Protein AF-A0A536QTK7-F1 (afdb_monomer_lite)

Foldseek 3Di:
DVVVVVLLLDLVSLQVVLVVCVVVVNNVSSLVSLVSSCVNDPDPVSVVVSVVSND

Radius of gyration: 10.87 Å; chains: 1; bounding box: 27×15×33 Å

Sequence (55 aa):
FPLAEDLDRYHLYHATRGELLRALGRTEDARAADERALELTENPAERALLKGRLG

pLDDT: mean 93.26, std 6.17, range [58.28, 97.81]

Secondary structure (DSSP, 8-state):
-HHHHHHHT-HHHHHHHHHHHHHTT-HHHHHHHHHHHHHH---HHHHHHHHHHH-

Structure (mmCIF, N/CA/C/O backbone):
data_AF-A0A536QTK7-F1
#
_entry.id   AF-A0A536QTK7-F1
#
loop_
_atom_site.group_PDB
_atom_site.id
_atom_site.type_symbol
_atom_site.label_atom_id
_atom_site.label_alt_id
_atom_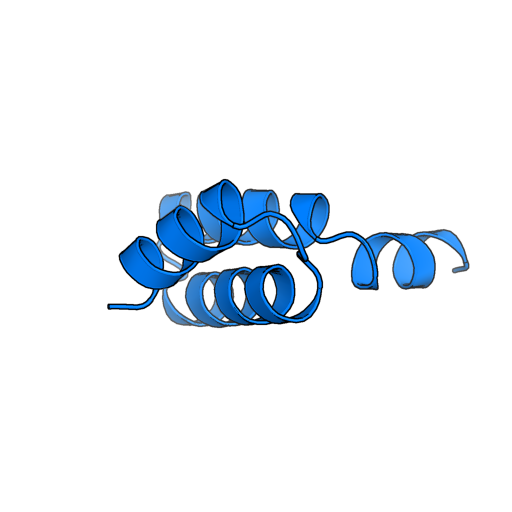site.label_comp_id
_atom_site.label_asym_id
_atom_site.label_entity_id
_atom_site.label_seq_id
_atom_site.pdbx_PDB_ins_code
_atom_site.Cartn_x
_atom_site.Cartn_y
_atom_site.Cartn_z
_atom_site.occupancy
_atom_site.B_iso_or_equiv
_atom_site.auth_seq_id
_atom_site.auth_comp_id
_atom_site.auth_asym_id
_atom_site.auth_atom_id
_atom_site.pdbx_PDB_model_num
ATOM 1 N N . PHE A 1 1 ? -4.269 -10.730 -19.495 1.00 58.28 1 PHE A N 1
ATOM 2 C CA . PHE A 1 1 ? -4.073 -9.380 -20.063 1.00 58.28 1 PHE A CA 1
ATOM 3 C C . PHE A 1 1 ? -2.736 -8.878 -19.552 1.00 58.28 1 PHE A C 1
ATOM 5 O O . PHE A 1 1 ? -2.608 -8.816 -18.336 1.00 58.28 1 PHE A O 1
ATOM 12 N N . PRO A 1 2 ? -1.768 -8.547 -20.421 1.00 77.31 2 PRO A N 1
ATOM 13 C CA . PRO A 1 2 ? -0.397 -8.220 -20.002 1.00 77.31 2 PRO A CA 1
ATOM 14 C C . PRO A 1 2 ? -0.354 -7.079 -18.971 1.00 77.31 2 PRO A C 1
ATOM 16 O O . PRO A 1 2 ? 0.334 -7.172 -17.966 1.00 77.31 2 PRO A O 1
ATOM 19 N N . LEU A 1 3 ? -1.229 -6.080 -19.126 1.00 84.38 3 LEU A N 1
ATOM 20 C CA . LEU A 1 3 ? -1.330 -4.949 -18.202 1.00 84.38 3 LEU A CA 1
ATOM 21 C C . LEU A 1 3 ? -1.695 -5.341 -16.758 1.00 84.38 3 LEU A C 1
ATOM 23 O O . LEU A 1 3 ? -1.271 -4.676 -15.821 1.00 84.38 3 LEU A O 1
ATOM 27 N N . ALA A 1 4 ? -2.496 -6.392 -16.560 1.00 85.25 4 ALA A N 1
ATOM 28 C CA . ALA A 1 4 ? -2.876 -6.820 -15.213 1.00 85.25 4 ALA A CA 1
ATOM 29 C C . ALA A 1 4 ? -1.678 -7.409 -14.452 1.00 85.25 4 ALA A C 1
ATOM 31 O O . ALA A 1 4 ? -1.542 -7.180 -13.255 1.00 85.25 4 ALA A O 1
ATOM 32 N N . GLU A 1 5 ? -0.799 -8.124 -15.155 1.00 86.88 5 GLU A N 1
ATOM 33 C CA . GLU A 1 5 ? 0.432 -8.684 -14.591 1.00 86.88 5 GLU A CA 1
ATOM 34 C C . GLU A 1 5 ? 1.457 -7.583 -14.297 1.00 86.88 5 GLU A C 1
ATOM 36 O O . GLU A 1 5 ? 2.104 -7.603 -13.250 1.00 86.88 5 GLU A O 1
ATOM 41 N N . ASP A 1 6 ? 1.558 -6.585 -15.178 1.00 89.50 6 ASP A N 1
ATOM 42 C CA . ASP A 1 6 ? 2.433 -5.429 -14.967 1.00 89.50 6 ASP A CA 1
ATOM 43 C C . ASP A 1 6 ? 1.996 -4.603 -13.748 1.00 89.50 6 ASP A C 1
ATOM 45 O O . ASP A 1 6 ? 2.824 -4.227 -12.916 1.00 89.50 6 ASP A O 1
ATOM 49 N N . LEU A 1 7 ? 0.688 -4.362 -13.601 1.00 89.81 7 LEU A N 1
ATOM 50 C CA . LEU A 1 7 ? 0.137 -3.647 -12.448 1.00 89.81 7 LEU A CA 1
ATOM 51 C C . LEU A 1 7 ? 0.284 -4.440 -11.147 1.00 89.81 7 LEU A C 1
ATOM 53 O O . LEU A 1 7 ? 0.565 -3.836 -10.113 1.00 89.81 7 LEU A O 1
ATOM 57 N N . ASP A 1 8 ? 0.162 -5.772 -11.180 1.00 90.19 8 ASP A N 1
ATOM 58 C CA . ASP A 1 8 ? 0.370 -6.592 -9.980 1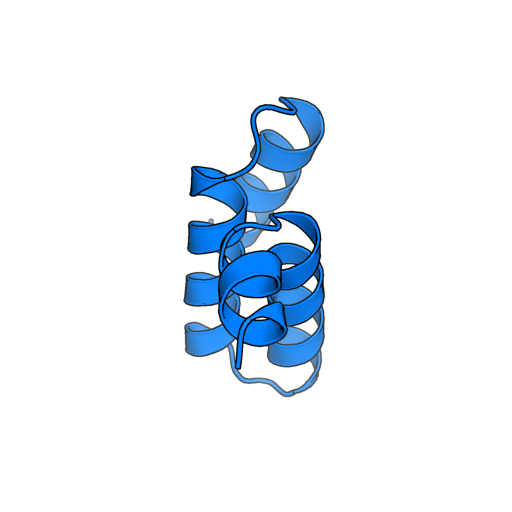.00 90.19 8 ASP A CA 1
ATOM 59 C C . ASP A 1 8 ? 1.802 -6.489 -9.437 1.00 90.19 8 ASP A 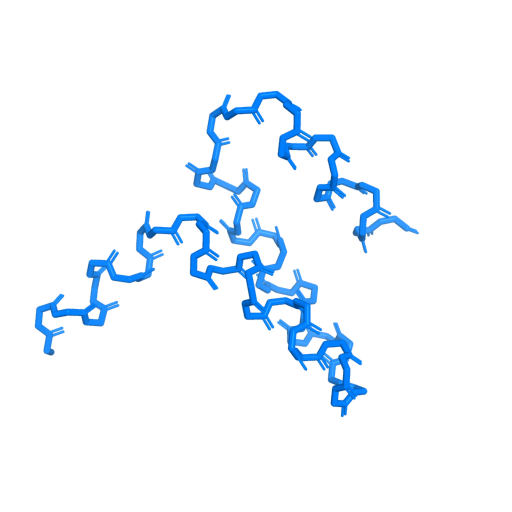C 1
ATOM 61 O O . ASP A 1 8 ? 2.031 -6.645 -8.239 1.00 90.19 8 ASP A O 1
ATOM 65 N N . ARG A 1 9 ? 2.774 -6.179 -10.296 1.00 91.12 9 ARG A N 1
ATOM 66 C CA . ARG A 1 9 ? 4.175 -5.987 -9.902 1.00 91.12 9 ARG A CA 1
ATOM 67 C C . ARG A 1 9 ? 4.515 -4.537 -9.570 1.00 91.12 9 ARG A C 1
ATOM 69 O O . ARG A 1 9 ? 5.651 -4.256 -9.190 1.00 91.12 9 ARG A O 1
ATOM 76 N N . TYR A 1 10 ? 3.558 -3.622 -9.694 1.00 92.81 10 TYR A N 1
ATOM 77 C CA . TYR A 1 10 ? 3.770 -2.204 -9.457 1.00 92.81 10 TYR A CA 1
ATOM 78 C C . TYR A 1 10 ? 3.332 -1.820 -8.044 1.00 92.81 10 TYR A C 1
ATOM 80 O O . TYR A 1 10 ? 2.151 -1.820 -7.705 1.00 92.81 10 TYR A O 1
ATOM 88 N N . HIS A 1 11 ? 4.288 -1.463 -7.191 1.00 91.81 11 HIS A N 1
ATOM 89 C CA . HIS A 1 11 ? 4.015 -1.187 -5.779 1.00 91.81 11 HIS A CA 1
ATOM 90 C C . HIS A 1 11 ? 3.060 -0.001 -5.568 1.00 91.81 11 HIS A C 1
ATOM 92 O O . HIS A 1 11 ? 2.202 -0.062 -4.688 1.00 91.81 11 HIS A O 1
ATOM 98 N N . LEU A 1 12 ? 3.145 1.045 -6.403 1.00 93.12 12 LEU A N 1
ATOM 99 C CA . LEU A 1 12 ? 2.254 2.211 -6.317 1.00 93.12 12 LEU A CA 1
ATOM 100 C C . LEU A 1 12 ? 0.799 1.856 -6.625 1.00 93.12 12 LEU A C 1
ATOM 102 O O . LEU A 1 12 ? -0.104 2.412 -6.003 1.00 93.12 12 LEU A O 1
ATOM 106 N N . TYR A 1 13 ? 0.562 0.896 -7.525 1.00 95.69 13 TYR A N 1
ATOM 107 C CA . TYR A 1 13 ? -0.788 0.400 -7.784 1.00 95.69 13 TYR A CA 1
ATOM 108 C C . TYR A 1 13 ? -1.411 -0.173 -6.506 1.00 95.69 13 TYR A C 1
ATOM 110 O O . TYR A 1 13 ? -2.527 0.198 -6.134 1.00 95.69 13 TYR A O 1
ATOM 118 N N . HIS A 1 14 ? -0.668 -1.020 -5.794 1.00 96.44 14 HIS A N 1
ATOM 119 C CA . HIS A 1 14 ? -1.140 -1.632 -4.553 1.00 96.44 14 HIS A CA 1
ATOM 120 C C . HIS A 1 14 ? -1.285 -0.620 -3.410 1.00 96.44 14 HIS A C 1
ATOM 122 O O . HIS A 1 14 ? -2.283 -0.666 -2.693 1.00 96.44 14 HIS A O 1
ATOM 128 N N . ALA A 1 15 ? -0.377 0.354 -3.295 1.00 94.06 15 ALA A N 1
ATOM 129 C CA . ALA A 1 15 ? -0.474 1.415 -2.288 1.00 94.06 15 ALA A CA 1
ATOM 130 C C . ALA A 1 15 ? -1.724 2.296 -2.485 1.00 94.06 15 ALA A C 1
ATOM 132 O O . ALA A 1 15 ? -2.475 2.541 -1.535 1.00 94.06 15 ALA A O 1
ATOM 133 N N . THR A 1 16 ? -1.998 2.732 -3.721 1.00 96.06 16 THR A N 1
ATOM 134 C CA . THR A 1 16 ? -3.213 3.501 -4.041 1.00 96.06 16 THR A CA 1
ATOM 135 C C . THR A 1 16 ? -4.471 2.652 -3.858 1.00 96.06 16 THR A C 1
ATOM 137 O O . THR A 1 16 ? -5.469 3.130 -3.319 1.00 96.06 16 THR A O 1
ATOM 140 N N . ARG A 1 17 ? -4.433 1.369 -4.240 1.00 96.25 17 ARG A N 1
ATOM 141 C CA . ARG A 1 17 ? -5.539 0.431 -4.006 1.00 96.25 17 ARG A CA 1
ATOM 142 C C . ARG A 1 17 ? -5.858 0.303 -2.512 1.00 96.25 17 ARG A C 1
ATOM 144 O O . ARG A 1 17 ? -7.034 0.353 -2.158 1.00 96.25 17 ARG A O 1
ATOM 151 N N . GLY A 1 18 ? -4.846 0.206 -1.646 1.00 96.62 18 GLY A N 1
ATOM 152 C CA . GLY A 1 18 ? -5.017 0.171 -0.190 1.00 96.62 18 GLY A CA 1
ATOM 153 C C . GLY A 1 18 ? -5.724 1.411 0.363 1.00 96.62 18 GLY A C 1
ATOM 154 O O . GLY A 1 18 ? -6.675 1.302 1.139 1.00 96.62 18 GLY A O 1
ATOM 155 N N . GLU A 1 19 ? -5.336 2.601 -0.095 1.00 95.38 19 GLU A N 1
ATOM 156 C CA . GLU A 1 19 ? -5.984 3.861 0.300 1.00 95.38 19 GLU A CA 1
ATOM 157 C C . GLU A 1 19 ? -7.455 3.932 -0.120 1.00 95.38 19 GLU A C 1
ATOM 159 O O . GLU A 1 19 ? -8.318 4.278 0.691 1.00 95.38 19 GLU A O 1
ATOM 164 N N . LEU A 1 20 ? -7.753 3.560 -1.366 1.00 97.38 20 LEU A N 1
ATOM 165 C CA . LEU A 1 20 ? -9.120 3.565 -1.888 1.00 97.38 20 LEU A CA 1
ATOM 166 C C . LEU A 1 20 ? -10.009 2.541 -1.172 1.00 97.38 20 LEU A C 1
ATOM 168 O O . LEU A 1 20 ? -11.162 2.830 -0.859 1.00 97.38 20 LEU A O 1
ATOM 172 N N . LEU A 1 21 ? -9.477 1.356 -0.869 1.00 97.38 21 LEU A N 1
ATOM 173 C CA . LEU A 1 21 ? -10.206 0.325 -0.132 1.00 97.38 21 LEU A CA 1
ATOM 174 C C . LEU A 1 21 ? -10.506 0.761 1.307 1.00 97.38 21 LEU A C 1
ATOM 176 O O . LEU A 1 21 ? -11.622 0.537 1.779 1.00 97.38 21 LEU A O 1
ATOM 180 N N . ARG A 1 22 ? -9.576 1.466 1.969 1.00 95.38 22 ARG A N 1
ATOM 181 C CA . ARG A 1 22 ? -9.827 2.099 3.278 1.00 95.38 22 ARG A CA 1
ATOM 182 C C . ARG A 1 22 ? -10.949 3.128 3.206 1.00 95.38 22 ARG A C 1
ATOM 184 O O . ARG A 1 22 ? -11.837 3.105 4.054 1.00 95.38 22 ARG A O 1
ATOM 191 N N . ALA A 1 23 ? -10.958 3.979 2.180 1.00 96.56 23 ALA A N 1
ATOM 192 C CA . ALA A 1 23 ? -12.030 4.957 1.982 1.00 96.56 23 ALA A CA 1
ATOM 193 C C . ALA A 1 23 ? -13.411 4.300 1.781 1.00 96.56 23 ALA A C 1
ATOM 195 O O . ALA A 1 23 ? -14.431 4.884 2.136 1.00 96.56 23 ALA A O 1
ATOM 196 N N . LEU A 1 24 ? -13.444 3.070 1.259 1.00 97.81 24 LEU A N 1
ATOM 197 C CA . LEU A 1 24 ? -14.657 2.263 1.100 1.00 97.81 24 LEU A CA 1
ATOM 198 C C . LEU A 1 24 ? -15.011 1.415 2.338 1.00 97.81 24 LEU A C 1
ATOM 200 O O . LEU A 1 24 ? -15.964 0.641 2.283 1.00 97.81 24 LEU A O 1
ATOM 204 N N . GLY A 1 25 ? -14.248 1.507 3.433 1.00 96.88 25 GLY A N 1
ATOM 205 C CA . GLY A 1 25 ? -14.442 0.686 4.636 1.00 96.88 25 GLY A CA 1
ATOM 206 C C . GLY A 1 25 ? -14.039 -0.786 4.472 1.00 96.88 25 GLY A C 1
ATOM 207 O O . GLY A 1 25 ? -14.357 -1.615 5.322 1.00 96.88 25 GLY A O 1
ATOM 208 N N . ARG A 1 26 ? -13.336 -1.134 3.387 1.00 97.50 26 ARG A N 1
ATOM 209 C CA . ARG A 1 26 ? -12.860 -2.495 3.092 1.00 97.50 26 ARG A CA 1
ATOM 210 C C . ARG A 1 26 ? -11.482 -2.725 3.707 1.00 97.50 26 ARG A C 1
ATOM 212 O O . ARG A 1 26 ? -10.482 -2.832 3.001 1.00 97.50 26 ARG A O 1
ATOM 219 N N . THR A 1 27 ? -11.440 -2.770 5.034 1.00 95.44 27 THR A N 1
ATOM 220 C CA . THR A 1 27 ? -10.190 -2.772 5.810 1.00 95.44 27 THR A CA 1
ATOM 221 C C . THR A 1 27 ? -9.290 -3.974 5.514 1.00 95.44 27 THR A C 1
ATOM 223 O O . THR A 1 27 ? -8.097 -3.786 5.299 1.00 95.44 27 THR A O 1
ATOM 226 N N . GLU A 1 28 ? -9.843 -5.186 5.417 1.00 96.56 28 GLU A N 1
ATOM 227 C CA . GLU A 1 28 ? -9.053 -6.400 5.136 1.00 96.56 28 GLU A CA 1
ATOM 228 C C . GLU A 1 28 ? -8.422 -6.375 3.737 1.00 96.56 28 GLU A C 1
ATOM 230 O O . GLU A 1 28 ? -7.236 -6.652 3.567 1.00 96.56 28 GLU A O 1
ATOM 235 N N . ASP A 1 29 ? -9.190 -5.960 2.726 1.00 96.88 29 ASP A N 1
ATOM 236 C CA . ASP A 1 29 ? -8.672 -5.849 1.361 1.00 96.88 29 ASP A CA 1
ATOM 237 C C . ASP A 1 29 ? -7.609 -4.752 1.253 1.00 96.88 29 ASP A C 1
ATOM 239 O O . ASP A 1 29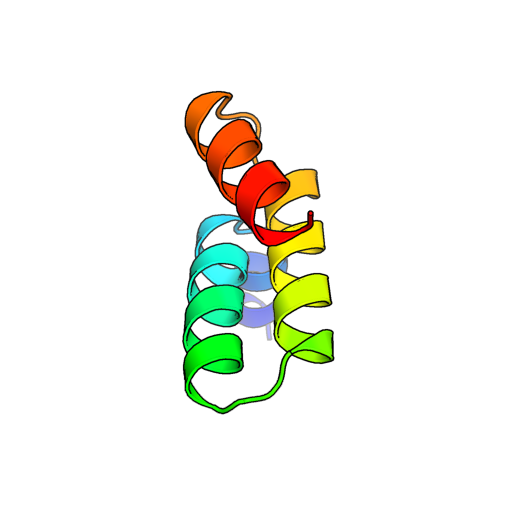 ? -6.649 -4.880 0.488 1.00 96.88 29 ASP A O 1
ATOM 243 N N . ALA A 1 30 ? -7.784 -3.659 2.001 1.00 97.62 30 ALA A N 1
ATOM 244 C CA . ALA A 1 30 ? -6.803 -2.590 2.055 1.00 97.62 30 ALA A CA 1
ATOM 245 C C . ALA A 1 30 ? -5.493 -3.058 2.682 1.00 97.62 30 ALA A C 1
ATOM 247 O O . ALA A 1 30 ? -4.425 -2.768 2.146 1.00 97.62 30 ALA A O 1
ATOM 248 N N . ARG A 1 31 ? -5.586 -3.821 3.775 1.00 96.94 31 ARG A N 1
ATOM 249 C CA . ARG A 1 31 ? -4.437 -4.422 4.447 1.00 96.94 31 ARG A CA 1
ATOM 250 C C . ARG A 1 31 ? -3.668 -5.341 3.497 1.00 96.94 31 ARG A C 1
ATOM 252 O O . ARG A 1 31 ? -2.461 -5.182 3.361 1.00 96.94 31 ARG A O 1
ATOM 259 N N . ALA A 1 32 ? -4.360 -6.218 2.768 1.00 97.44 32 ALA A N 1
ATOM 260 C CA . ALA A 1 32 ? -3.731 -7.091 1.773 1.00 97.44 32 ALA A CA 1
ATOM 261 C C . ALA A 1 32 ? -3.035 -6.303 0.644 1.00 97.44 32 ALA A C 1
ATOM 263 O O . ALA A 1 32 ? -1.968 -6.688 0.167 1.00 97.44 32 ALA A O 1
ATOM 264 N N . ALA A 1 33 ? -3.616 -5.178 0.214 1.00 96.88 33 ALA A N 1
ATOM 265 C CA . ALA A 1 33 ? -2.989 -4.305 -0.776 1.00 96.88 33 ALA A CA 1
ATOM 266 C C . ALA A 1 33 ? -1.745 -3.590 -0.212 1.00 96.88 33 ALA A C 1
ATOM 268 O O . ALA A 1 33 ? -0.705 -3.562 -0.867 1.00 96.88 33 ALA A O 1
ATOM 269 N N . ASP A 1 34 ? -1.814 -3.063 1.012 1.00 96.56 34 ASP A N 1
ATOM 270 C CA . ASP A 1 34 ? -0.675 -2.413 1.671 1.00 9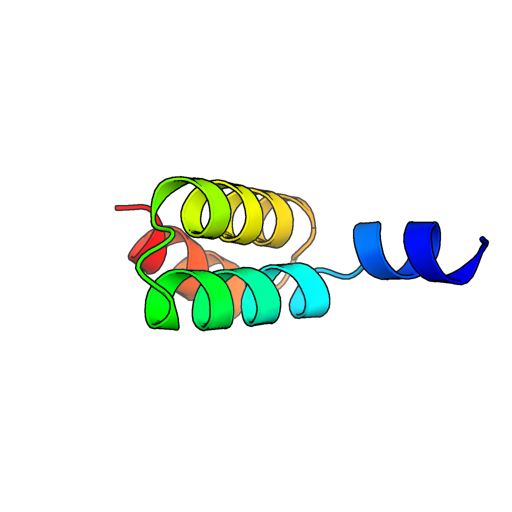6.56 34 ASP A CA 1
ATOM 271 C C . ASP A 1 34 ? 0.471 -3.426 1.953 1.00 96.56 34 ASP A C 1
ATOM 273 O O . ASP A 1 34 ? 1.645 -3.085 1.786 1.00 96.56 34 ASP A O 1
ATOM 277 N N . GLU A 1 35 ? 0.162 -4.690 2.283 1.00 96.75 35 GLU A N 1
ATOM 278 C CA . GLU A 1 35 ? 1.141 -5.792 2.387 1.00 96.75 35 GLU A CA 1
ATOM 279 C C . GLU A 1 35 ? 1.832 -6.063 1.045 1.00 96.75 35 GLU A C 1
ATOM 281 O O . GLU A 1 35 ? 3.063 -6.096 0.971 1.00 96.75 35 GLU A O 1
ATOM 286 N N . ARG A 1 36 ? 1.060 -6.174 -0.041 1.00 96.38 36 ARG A N 1
ATOM 287 C CA . ARG A 1 36 ? 1.616 -6.402 -1.378 1.00 96.38 36 ARG A CA 1
ATOM 288 C C . ARG A 1 36 ? 2.492 -5.241 -1.849 1.00 96.38 36 ARG A C 1
ATOM 290 O O . ARG A 1 36 ? 3.557 -5.458 -2.425 1.00 96.38 36 ARG A O 1
ATOM 297 N N . ALA A 1 37 ? 2.085 -4.004 -1.565 1.00 96.38 37 ALA A N 1
ATOM 298 C CA . ALA A 1 37 ? 2.903 -2.824 -1.832 1.00 96.38 37 ALA A CA 1
ATOM 299 C C . ALA A 1 37 ? 4.235 -2.876 -1.065 1.00 96.38 37 ALA A C 1
ATOM 301 O O . ALA A 1 37 ? 5.278 -2.521 -1.617 1.00 96.38 37 ALA A O 1
ATOM 302 N N . LEU A 1 38 ? 4.216 -3.362 0.182 1.00 96.56 38 LEU A N 1
ATOM 303 C CA . LEU A 1 38 ? 5.401 -3.479 1.032 1.00 96.56 38 LEU A CA 1
ATOM 304 C C . LEU A 1 38 ? 6.376 -4.555 0.536 1.00 96.56 38 LEU A C 1
ATOM 306 O O . LEU A 1 38 ? 7.588 -4.395 0.688 1.00 96.56 38 LEU A O 1
ATOM 310 N N . GLU A 1 39 ? 5.876 -5.642 -0.046 1.00 96.06 39 GLU A N 1
ATOM 311 C CA . GLU A 1 39 ? 6.716 -6.670 -0.673 1.00 96.06 39 GLU A CA 1
ATOM 312 C C . GLU A 1 39 ? 7.455 -6.144 -1.907 1.00 96.06 39 GLU A C 1
ATOM 314 O O . GLU A 1 39 ? 8.603 -6.517 -2.138 1.00 96.06 39 GLU A O 1
ATOM 319 N N . LEU A 1 40 ? 6.802 -5.279 -2.688 1.00 96.00 40 LEU A N 1
ATOM 320 C CA . LEU A 1 40 ? 7.297 -4.821 -3.988 1.00 96.00 40 LEU A CA 1
ATOM 321 C C . LEU A 1 40 ? 8.160 -3.556 -3.910 1.00 96.00 40 LEU A C 1
ATOM 323 O O . LEU A 1 40 ? 8.972 -3.323 -4.802 1.00 96.00 40 LEU A O 1
ATOM 327 N N . THR A 1 41 ? 7.990 -2.723 -2.878 1.00 94.94 41 THR A N 1
ATOM 328 C CA . THR A 1 41 ? 8.754 -1.474 -2.756 1.00 94.94 41 THR A CA 1
ATOM 329 C C . THR A 1 41 ? 10.098 -1.661 -2.050 1.00 94.94 41 THR A C 1
ATOM 331 O O . THR A 1 41 ? 10.194 -2.137 -0.911 1.00 94.94 41 THR A O 1
ATOM 334 N N . GLU A 1 42 ? 11.157 -1.195 -2.709 1.00 93.62 42 GLU A N 1
ATOM 335 C CA . GLU A 1 42 ? 12.500 -1.067 -2.134 1.00 93.62 42 GLU A CA 1
ATOM 336 C C . GLU A 1 42 ? 12.719 0.301 -1.462 1.00 93.62 42 GLU A C 1
ATOM 338 O O . GLU A 1 42 ? 13.711 0.493 -0.760 1.00 93.62 42 GLU A O 1
ATOM 343 N N . ASN A 1 43 ? 11.788 1.253 -1.620 1.00 94.06 43 ASN A N 1
ATOM 344 C CA . ASN A 1 43 ? 11.924 2.613 -1.103 1.00 94.06 43 ASN A CA 1
ATOM 345 C C . ASN A 1 43 ? 11.701 2.659 0.424 1.00 94.06 43 ASN A C 1
ATOM 347 O O . ASN A 1 43 ? 10.575 2.449 0.884 1.00 94.06 43 ASN A O 1
ATOM 351 N N . PRO A 1 44 ? 12.714 3.010 1.241 1.00 92.31 44 PRO A N 1
ATOM 352 C CA . PRO A 1 44 ? 12.586 3.018 2.699 1.00 92.31 44 PRO A CA 1
ATOM 353 C C . PRO A 1 44 ? 11.460 3.914 3.236 1.00 92.31 44 PRO A C 1
ATOM 355 O O . PRO A 1 44 ? 10.832 3.563 4.236 1.00 92.31 44 PRO A O 1
ATOM 358 N N . ALA A 1 45 ? 11.182 5.044 2.576 1.00 93.00 45 ALA A N 1
ATOM 359 C CA . ALA A 1 45 ? 10.127 5.967 2.990 1.00 93.00 45 ALA A CA 1
ATOM 360 C C . ALA A 1 45 ? 8.731 5.355 2.796 1.00 93.00 45 ALA A C 1
ATOM 362 O O . ALA A 1 45 ? 7.891 5.414 3.694 1.00 93.00 45 ALA A O 1
ATOM 363 N N . GLU A 1 46 ? 8.503 4.696 1.659 1.00 92.31 46 GLU A N 1
ATOM 364 C CA . GLU A 1 46 ? 7.246 3.991 1.391 1.00 92.31 46 GLU A CA 1
ATOM 365 C C . GLU A 1 46 ? 7.076 2.784 2.313 1.00 92.31 46 GLU A C 1
ATOM 367 O O . GLU A 1 46 ? 5.991 2.562 2.847 1.00 92.31 46 GLU A O 1
ATOM 372 N N . ARG A 1 47 ? 8.156 2.042 2.590 1.00 94.81 47 ARG A N 1
ATOM 373 C CA . ARG A 1 47 ? 8.121 0.935 3.557 1.00 94.81 47 ARG A CA 1
ATOM 374 C C . ARG A 1 47 ? 7.709 1.414 4.949 1.00 94.81 47 ARG A C 1
ATOM 376 O O . ARG A 1 47 ? 6.948 0.722 5.621 1.00 94.81 47 ARG A O 1
ATOM 383 N N . ALA A 1 48 ? 8.204 2.570 5.395 1.00 94.56 48 ALA A N 1
ATOM 384 C CA . ALA A 1 48 ? 7.830 3.150 6.686 1.00 94.56 48 ALA A CA 1
ATOM 385 C C . ALA A 1 48 ? 6.348 3.559 6.720 1.00 94.56 48 ALA A C 1
ATOM 387 O O . ALA A 1 48 ? 5.643 3.220 7.670 1.00 94.56 48 ALA A O 1
ATOM 388 N N . LEU A 1 49 ? 5.868 4.215 5.659 1.00 93.69 49 LEU A N 1
ATOM 389 C CA . LEU A 1 49 ? 4.460 4.581 5.490 1.00 93.69 49 LEU A CA 1
ATOM 390 C C . LEU A 1 49 ? 3.539 3.350 5.544 1.00 93.69 49 LEU A C 1
ATOM 392 O O . LEU A 1 49 ? 2.561 3.345 6.287 1.00 93.69 49 LEU A O 1
ATOM 396 N N . LEU A 1 50 ? 3.857 2.307 4.772 1.00 94.88 50 LEU A N 1
ATOM 397 C CA . LEU A 1 50 ? 3.058 1.082 4.680 1.00 94.88 50 LEU A CA 1
ATOM 398 C C . LEU A 1 50 ? 3.047 0.312 6.001 1.00 94.88 50 LEU A C 1
ATOM 400 O O . LEU A 1 50 ? 1.989 -0.108 6.456 1.00 94.88 50 LEU A O 1
ATOM 404 N N . LYS A 1 51 ? 4.191 0.211 6.687 1.00 94.81 51 LYS A N 1
ATOM 405 C CA . LYS A 1 51 ? 4.243 -0.368 8.039 1.00 94.81 51 LYS A CA 1
ATOM 406 C C . LYS A 1 51 ? 3.362 0.389 9.032 1.00 94.81 51 LYS A C 1
ATOM 408 O O . LYS A 1 51 ? 2.717 -0.249 9.851 1.00 94.81 51 LYS A O 1
ATOM 413 N N . GLY A 1 52 ? 3.301 1.719 8.934 1.00 94.06 52 GLY A N 1
ATOM 414 C CA . GLY A 1 52 ? 2.410 2.538 9.760 1.00 94.06 52 GLY A CA 1
ATOM 415 C C . GLY A 1 52 ? 0.919 2.362 9.452 1.00 94.06 52 GLY A C 1
ATOM 416 O O . GLY A 1 52 ? 0.097 2.714 10.284 1.00 94.06 52 GLY A O 1
ATOM 417 N N . ARG A 1 53 ? 0.558 1.830 8.277 1.00 91.75 53 ARG A N 1
ATOM 418 C CA . ARG A 1 53 ? -0.834 1.509 7.902 1.00 91.75 53 ARG A CA 1
ATOM 419 C C . ARG A 1 53 ? -1.259 0.107 8.333 1.00 91.75 53 ARG A C 1
ATOM 421 O O . ARG A 1 53 ? -2.451 -0.149 8.449 1.00 91.75 53 ARG A O 1
ATOM 428 N N . LEU A 1 54 ? -0.291 -0.795 8.496 1.00 92.62 54 LEU A N 1
ATOM 429 C CA . LEU A 1 54 ? -0.509 -2.202 8.840 1.00 92.62 54 LEU A CA 1
ATOM 430 C C . LEU A 1 54 ? -0.509 -2.477 10.353 1.00 92.62 54 LEU A C 1
ATOM 432 O O . LEU A 1 54 ? -0.881 -3.584 10.752 1.00 92.62 54 LEU A O 1
ATOM 436 N N . GLY A 1 55 ? -0.055 -1.516 11.163 1.00 8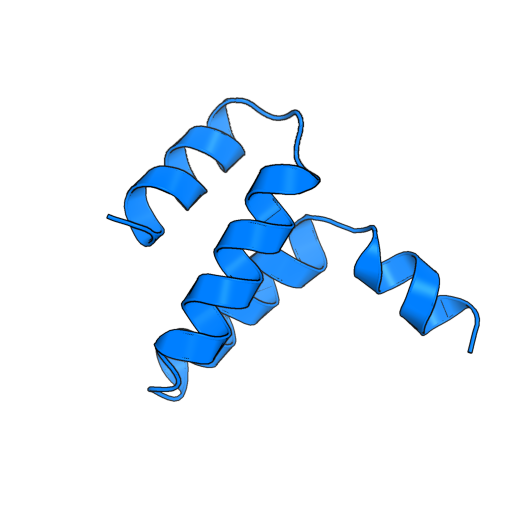5.50 55 GLY A N 1
ATOM 437 C CA . GLY A 1 55 ? -0.096 -1.547 12.631 1.00 85.50 55 GLY A CA 1
ATOM 438 C C . GLY A 1 55 ? -1.236 -0.710 13.181 1.00 85.50 55 GLY A C 1
ATOM 439 O O . GLY A 1 55 ? -1.758 -1.109 14.242 1.00 85.50 55 GLY A O 1
#